Protein AF-A0AAD5XAE6-F1 (afdb_monomer_lite)

pLDDT: mean 81.37, std 15.93, range [40.94, 95.94]

Foldseek 3Di:
DDPVVCCVVPVVVVVQLDQDFQAALVVNLVVLVVVLVVQQDCVCDDPNHRPQDPVNSVVSVCCSVPCSNVCVRGDPPPDRQKDFDAADPVRGTGIDGNVDDDPVNVVVVVVVVVVVVVVPDD

Sequence (122 aa):
MTFDEMFESNPDWILKQVRRLCPEPEIMKKNLEEVLATFRKSEFQFEGLPVLTSDAIKEFRTLIDVHVSKGCLSDPIGVSLYCAIGKDKHGLILYTCLRGSSALEFVHQTMNCALQAQNSFP

Structure (mmCIF, N/CA/C/O backbone):
data_AF-A0AAD5XAE6-F1
#
_entry.id   AF-A0AAD5XAE6-F1
#
loop_
_atom_site.group_PDB
_atom_site.id
_atom_site.type_symbol
_atom_site.label_atom_id
_atom_site.label_alt_id
_atom_site.label_comp_id
_atom_site.label_asym_id
_atom_site.label_entity_id
_atom_site.label_seq_id
_atom_site.pdbx_PDB_ins_code
_atom_site.Cartn_x
_atom_site.Cartn_y
_atom_site.Cartn_z
_atom_site.occupancy
_atom_site.B_iso_or_equiv
_atom_site.auth_seq_id
_atom_site.auth_comp_id
_atom_site.auth_asym_id
_atom_site.auth_atom_id
_atom_site.pdbx_PDB_model_num
ATOM 1 N N . MET A 1 1 ? -1.947 -26.459 -12.383 1.00 67.94 1 MET A N 1
ATOM 2 C CA . MET A 1 1 ? -1.529 -25.435 -11.421 1.00 67.94 1 MET A CA 1
ATOM 3 C C . MET A 1 1 ? -2.080 -24.108 -11.886 1.00 67.94 1 MET A C 1
ATOM 5 O O . MET A 1 1 ? -1.678 -23.631 -12.945 1.00 67.94 1 MET A O 1
ATOM 9 N N . THR A 1 2 ? -3.088 -23.606 -11.188 1.00 88.31 2 THR A N 1
ATOM 10 C CA . THR A 1 2 ? -3.689 -22.291 -11.425 1.00 88.31 2 THR A CA 1
ATOM 11 C C . THR A 1 2 ? -2.780 -21.187 -10.877 1.00 88.31 2 THR A C 1
ATOM 13 O O . THR A 1 2 ? -1.757 -21.463 -10.246 1.00 88.31 2 THR A O 1
ATOM 16 N N . PHE A 1 3 ? -3.135 -19.926 -11.137 1.00 81.69 3 PHE A N 1
ATOM 17 C CA . PHE A 1 3 ? -2.446 -18.791 -10.525 1.00 81.69 3 PHE A CA 1
ATOM 18 C C . PHE A 1 3 ? -2.518 -18.859 -8.995 1.00 81.69 3 PHE A C 1
ATOM 20 O O . PHE A 1 3 ? -1.489 -18.717 -8.344 1.00 81.69 3 PHE A O 1
ATOM 27 N N . ASP A 1 4 ? -3.700 -19.146 -8.446 1.00 88.62 4 ASP A N 1
ATOM 28 C CA . ASP A 1 4 ? -3.927 -19.196 -6.998 1.00 88.62 4 ASP A CA 1
ATOM 29 C C . ASP A 1 4 ? -3.107 -20.316 -6.345 1.00 88.62 4 ASP A C 1
ATOM 31 O O . ASP A 1 4 ? -2.376 -20.070 -5.389 1.00 88.62 4 ASP A O 1
ATOM 35 N N . GLU A 1 5 ? -3.097 -21.514 -6.941 1.00 90.06 5 GLU A N 1
ATOM 36 C CA . GLU A 1 5 ? -2.286 -22.643 -6.460 1.00 90.06 5 GLU A CA 1
ATOM 37 C C . GLU A 1 5 ? -0.776 -22.324 -6.492 1.00 90.06 5 GLU A C 1
ATOM 39 O O . GLU A 1 5 ? -0.021 -22.713 -5.597 1.00 90.06 5 GLU A O 1
ATOM 44 N N . MET A 1 6 ? -0.309 -21.595 -7.514 1.00 84.69 6 MET A N 1
ATOM 45 C CA . MET A 1 6 ? 1.084 -21.137 -7.593 1.00 84.69 6 MET A CA 1
ATOM 46 C C . MET A 1 6 ? 1.389 -20.018 -6.594 1.00 84.69 6 MET A C 1
ATOM 48 O O . MET A 1 6 ? 2.512 -19.933 -6.104 1.00 84.69 6 MET A O 1
ATOM 52 N N . PHE A 1 7 ? 0.422 -19.151 -6.299 1.00 87.31 7 PHE A N 1
ATOM 53 C CA . PHE A 1 7 ? 0.591 -18.054 -5.353 1.00 87.31 7 PHE A CA 1
ATOM 54 C C . PHE A 1 7 ? 0.688 -18.578 -3.922 1.00 87.31 7 PHE A C 1
ATOM 56 O O . PHE A 1 7 ? 1.522 -18.107 -3.155 1.00 87.31 7 PHE A O 1
ATOM 63 N N . GLU A 1 8 ? -0.102 -19.594 -3.585 1.00 90.12 8 GLU A N 1
ATOM 64 C CA . GLU A 1 8 ? -0.039 -20.269 -2.289 1.00 90.12 8 GLU A CA 1
ATOM 65 C C . GLU A 1 8 ? 1.258 -21.066 -2.106 1.00 90.12 8 GLU A C 1
ATOM 67 O O . GLU A 1 8 ? 1.853 -21.048 -1.030 1.00 90.12 8 GLU A O 1
ATOM 72 N N . SER A 1 9 ? 1.724 -21.755 -3.153 1.00 91.81 9 SER A N 1
ATOM 73 C CA . SER A 1 9 ? 2.907 -22.623 -3.059 1.00 91.81 9 SER A CA 1
ATOM 74 C C . SER A 1 9 ? 4.238 -21.900 -3.283 1.00 91.81 9 SER A C 1
ATOM 76 O O . SER A 1 9 ? 5.259 -22.317 -2.734 1.00 91.81 9 SER A O 1
ATOM 78 N N . ASN A 1 10 ? 4.265 -20.837 -4.092 1.00 89.25 10 ASN A N 1
ATOM 79 C CA . ASN A 1 10 ? 5.483 -20.098 -4.421 1.00 89.25 10 ASN A CA 1
ATOM 80 C C . ASN A 1 10 ? 5.212 -18.599 -4.684 1.00 89.25 10 ASN A C 1
ATOM 82 O O . ASN A 1 10 ? 5.398 -18.110 -5.810 1.00 89.25 10 ASN A O 1
ATOM 86 N N . PRO A 1 11 ? 4.804 -17.844 -3.646 1.00 88.56 11 PRO A N 1
ATOM 87 C CA . PRO A 1 11 ? 4.443 -16.435 -3.787 1.00 88.56 11 PRO A CA 1
ATOM 88 C C . PRO A 1 11 ? 5.629 -15.592 -4.256 1.00 88.56 11 PRO A C 1
ATOM 90 O O . PRO A 1 11 ? 5.488 -14.769 -5.157 1.00 88.56 11 PRO A O 1
ATOM 93 N N . ASP A 1 12 ? 6.824 -15.828 -3.713 1.00 87.25 12 ASP A N 1
ATOM 94 C CA . ASP A 1 12 ? 8.025 -15.062 -4.059 1.00 87.25 12 ASP A CA 1
ATOM 95 C C . ASP A 1 12 ? 8.391 -15.164 -5.535 1.00 87.25 12 ASP A C 1
ATOM 97 O O . ASP A 1 12 ? 8.905 -14.199 -6.109 1.00 87.25 12 ASP A O 1
ATOM 101 N N . TRP A 1 13 ? 8.150 -16.322 -6.159 1.00 87.75 13 TRP A N 1
ATOM 102 C CA . TRP A 1 13 ? 8.333 -16.451 -7.594 1.00 87.75 13 TRP A CA 1
ATOM 103 C C . TRP A 1 13 ? 7.346 -15.536 -8.310 1.00 87.75 13 TRP A C 1
ATOM 105 O O . TRP A 1 13 ? 7.823 -14.591 -8.930 1.00 87.75 13 TRP A O 1
ATOM 115 N N . ILE A 1 14 ? 6.028 -15.698 -8.120 1.00 87.56 14 ILE A N 1
ATOM 116 C CA . ILE A 1 14 ? 5.006 -14.869 -8.792 1.00 87.56 14 ILE A CA 1
ATOM 117 C C . ILE A 1 14 ? 5.278 -13.374 -8.611 1.00 87.56 14 ILE A C 1
ATOM 119 O O . ILE A 1 14 ? 5.233 -12.590 -9.562 1.00 87.56 14 ILE A O 1
ATOM 123 N N . LEU A 1 15 ? 5.582 -12.959 -7.384 1.00 87.06 15 LEU A N 1
ATOM 124 C CA . LEU A 1 15 ? 5.740 -11.553 -7.039 1.00 87.06 15 LEU A CA 1
ATOM 125 C C . LEU A 1 15 ? 6.928 -10.886 -7.743 1.00 87.06 15 LEU A C 1
ATOM 127 O O . LEU A 1 15 ? 6.910 -9.669 -7.919 1.00 87.06 15 LEU A O 1
ATOM 131 N N . LYS A 1 16 ? 7.923 -11.655 -8.204 1.00 86.62 16 LYS A N 1
ATOM 132 C CA . LYS A 1 16 ? 9.024 -11.137 -9.032 1.00 86.62 16 LYS A CA 1
ATOM 133 C C . LYS A 1 16 ? 8.615 -10.872 -10.480 1.00 86.62 16 LYS A C 1
ATOM 135 O O . LYS A 1 16 ? 9.305 -10.113 -11.155 1.00 86.62 16 LYS A O 1
ATOM 140 N N . GLN A 1 17 ? 7.529 -11.468 -10.973 1.00 87.69 17 GLN A N 1
ATOM 141 C CA . GLN A 1 17 ? 7.027 -11.229 -12.333 1.00 87.69 17 GLN A CA 1
ATOM 142 C C . GLN A 1 17 ? 5.932 -10.153 -12.393 1.00 87.69 17 GLN A C 1
ATOM 144 O O . GLN A 1 17 ? 5.563 -9.710 -13.481 1.00 87.69 17 GLN A O 1
ATOM 149 N N . VAL A 1 18 ? 5.417 -9.696 -11.247 1.00 86.81 18 VAL A N 1
ATOM 150 C CA . VAL A 1 18 ? 4.296 -8.748 -11.184 1.00 86.81 18 VAL A CA 1
ATOM 151 C C . VAL A 1 18 ? 4.776 -7.335 -10.848 1.00 86.81 18 VAL A C 1
ATOM 153 O O . VAL A 1 18 ? 5.435 -7.094 -9.838 1.00 86.81 18 VAL A O 1
ATOM 156 N N . ARG A 1 19 ? 4.370 -6.363 -11.673 1.00 86.56 19 ARG A N 1
ATOM 157 C CA . ARG A 1 19 ? 4.505 -4.931 -11.369 1.00 86.56 19 ARG A CA 1
ATOM 158 C C . ARG A 1 19 ? 3.294 -4.482 -10.558 1.00 86.56 19 ARG A C 1
ATOM 160 O O . ARG A 1 19 ? 2.172 -4.575 -11.046 1.00 86.56 19 ARG A O 1
ATOM 167 N N . ARG A 1 20 ? 3.511 -3.988 -9.340 1.00 84.81 20 ARG A N 1
ATOM 168 C CA . ARG A 1 20 ? 2.435 -3.458 -8.490 1.00 84.81 20 ARG A CA 1
ATOM 169 C C . ARG A 1 20 ? 2.256 -1.962 -8.737 1.00 84.81 20 ARG A C 1
ATOM 171 O O . ARG A 1 20 ? 3.230 -1.217 -8.747 1.00 84.81 20 ARG A O 1
ATOM 178 N N . LEU A 1 21 ? 1.028 -1.514 -8.943 1.00 84.31 21 LEU A N 1
ATOM 179 C CA . LEU A 1 21 ? 0.731 -0.088 -9.037 1.00 84.31 21 LEU A CA 1
ATOM 180 C C . LEU A 1 21 ? 0.239 0.391 -7.673 1.00 84.31 21 LEU A C 1
ATOM 182 O O . LEU A 1 21 ? -0.695 -0.196 -7.125 1.00 84.31 21 LEU A O 1
ATOM 186 N N . CYS A 1 22 ? 0.849 1.444 -7.141 1.00 85.31 22 CYS A N 1
ATOM 187 C CA . CYS A 1 22 ? 0.254 2.209 -6.058 1.00 85.31 22 CYS A CA 1
ATOM 188 C C . CYS A 1 22 ? -0.803 3.132 -6.675 1.00 85.31 22 CYS A C 1
ATOM 190 O O . CYS A 1 22 ? -0.448 4.001 -7.473 1.00 85.31 22 CYS A O 1
ATOM 192 N N . PRO A 1 23 ? -2.094 2.928 -6.363 1.00 90.31 23 PRO A N 1
ATOM 193 C CA . PRO A 1 23 ? -3.171 3.632 -7.041 1.00 90.31 23 PRO A CA 1
ATOM 194 C C . PRO A 1 23 ? -3.181 5.128 -6.711 1.00 90.31 23 PRO A C 1
ATOM 196 O O . PRO A 1 23 ? -2.533 5.588 -5.767 1.00 90.31 23 PRO A O 1
ATOM 199 N N . GLU A 1 24 ? -3.974 5.872 -7.479 1.00 90.38 24 GLU A N 1
ATOM 200 C CA . GLU A 1 24 ? -4.235 7.293 -7.250 1.00 90.38 24 GLU A CA 1
ATOM 201 C C . GLU A 1 24 ? -4.739 7.571 -5.819 1.00 90.38 24 GLU A C 1
ATOM 203 O O . GLU A 1 24 ? -5.400 6.706 -5.223 1.00 90.38 24 GLU A O 1
ATOM 208 N N . PRO A 1 25 ? -4.495 8.782 -5.283 1.00 91.56 25 PRO A N 1
ATOM 209 C CA . PRO A 1 25 ? -4.815 9.153 -3.903 1.00 91.56 25 PRO A CA 1
ATOM 210 C C . PRO A 1 25 ? -6.246 8.822 -3.484 1.00 91.56 25 PRO A C 1
ATOM 212 O O . PRO A 1 25 ? -6.467 8.244 -2.422 1.00 91.56 25 PRO A O 1
ATOM 215 N N . GLU A 1 26 ? -7.219 9.129 -4.343 1.00 93.19 26 GLU A N 1
ATOM 216 C CA . GLU A 1 26 ? -8.644 8.929 -4.061 1.00 93.19 26 GLU A CA 1
ATOM 217 C C . GLU A 1 26 ? -9.012 7.449 -3.926 1.00 93.19 26 GLU A C 1
ATOM 219 O O . GLU A 1 26 ? -9.747 7.050 -3.020 1.00 93.19 26 GLU A O 1
ATOM 224 N N . ILE A 1 27 ? -8.453 6.610 -4.801 1.00 94.69 27 ILE A N 1
ATOM 225 C CA . ILE A 1 27 ? -8.676 5.163 -4.770 1.00 94.69 27 ILE A CA 1
ATOM 226 C C . ILE A 1 27 ? -7.997 4.575 -3.533 1.00 94.69 27 ILE A C 1
ATOM 228 O O . ILE A 1 27 ? -8.603 3.788 -2.806 1.00 94.69 27 ILE A O 1
ATOM 232 N N . MET A 1 28 ? -6.752 4.979 -3.266 1.00 93.75 28 MET A N 1
ATOM 233 C CA . MET A 1 28 ? -6.004 4.516 -2.101 1.00 93.75 28 MET A CA 1
ATOM 234 C C . MET A 1 28 ? -6.714 4.894 -0.799 1.00 93.75 28 MET A C 1
ATOM 236 O O . MET A 1 28 ? -6.901 4.037 0.063 1.00 93.75 28 MET A O 1
ATOM 240 N N . LYS A 1 29 ? -7.163 6.147 -0.676 1.00 94.94 29 LYS A N 1
ATOM 241 C CA . LYS A 1 29 ? -7.906 6.642 0.485 1.00 94.94 29 LYS A CA 1
ATOM 242 C C . LYS A 1 29 ? -9.170 5.829 0.714 1.00 94.94 29 LYS A C 1
ATOM 244 O O . LYS A 1 29 ? -9.369 5.339 1.821 1.00 94.94 29 LYS A O 1
ATOM 249 N N . LYS A 1 30 ? -9.984 5.630 -0.325 1.00 95.94 30 LYS A N 1
ATOM 250 C CA . LYS A 1 30 ? -11.200 4.816 -0.233 1.00 95.94 30 LYS A CA 1
ATOM 251 C C . LYS A 1 30 ? -10.901 3.406 0.286 1.00 95.94 30 LYS A C 1
ATOM 253 O O . LYS A 1 30 ? -11.528 2.966 1.245 1.00 95.94 30 LYS A O 1
ATOM 258 N N . ASN A 1 31 ? -9.915 2.728 -0.298 1.00 94.94 31 ASN A N 1
ATOM 259 C CA . ASN A 1 31 ? -9.559 1.364 0.099 1.00 94.94 31 ASN A CA 1
ATOM 260 C C . ASN A 1 31 ? -9.067 1.305 1.556 1.00 94.94 31 ASN A C 1
ATOM 262 O O . ASN A 1 31 ? -9.418 0.395 2.303 1.00 94.94 31 ASN A O 1
ATOM 266 N N . LEU A 1 32 ? -8.272 2.287 1.984 1.00 94.88 32 LEU A N 1
ATOM 267 C CA . LEU A 1 32 ? -7.769 2.370 3.356 1.00 94.88 32 LEU A CA 1
ATOM 268 C C . LEU A 1 32 ? -8.882 2.674 4.370 1.00 94.88 32 LEU A C 1
ATOM 270 O O . LEU A 1 32 ? -8.882 2.109 5.462 1.00 94.88 32 LEU A O 1
ATOM 274 N N . GLU A 1 33 ? -9.857 3.508 4.011 1.00 95.31 33 GLU A N 1
ATOM 275 C CA . GLU A 1 33 ? -11.055 3.741 4.827 1.00 95.31 33 GLU A CA 1
ATOM 276 C C . GLU A 1 33 ? -11.883 2.462 5.000 1.00 95.31 33 GLU A C 1
ATOM 278 O O . GLU A 1 33 ? -12.360 2.186 6.101 1.00 95.31 33 GLU A O 1
ATOM 283 N N . GLU A 1 34 ? -12.018 1.649 3.950 1.00 95.88 34 GLU A N 1
ATOM 284 C CA . GLU A 1 34 ? -12.709 0.355 4.010 1.00 95.88 34 GLU A CA 1
ATOM 285 C C . GLU A 1 34 ? -11.979 -0.647 4.918 1.00 95.88 34 GLU A C 1
ATOM 287 O O . GLU A 1 34 ? -12.615 -1.315 5.740 1.00 95.88 34 GLU A O 1
ATOM 292 N N . VAL A 1 35 ? -10.644 -0.707 4.841 1.00 94.50 35 VAL A N 1
ATOM 293 C CA . VAL A 1 35 ? -9.807 -1.504 5.756 1.00 94.50 35 VAL A CA 1
ATOM 294 C C . VAL A 1 35 ? -10.029 -1.050 7.197 1.00 94.50 35 VAL A C 1
ATOM 296 O O . VAL A 1 35 ? -10.363 -1.861 8.063 1.00 94.50 35 VAL A O 1
ATOM 299 N N . LEU A 1 36 ? -9.926 0.252 7.457 1.00 94.25 36 LEU A N 1
ATOM 300 C CA . LEU A 1 36 ? -10.110 0.803 8.794 1.00 94.25 36 LEU A CA 1
ATOM 301 C C . LEU A 1 36 ? -11.529 0.550 9.324 1.00 94.25 36 LEU A C 1
ATOM 303 O O . LEU A 1 36 ? -11.703 0.207 10.491 1.00 94.25 36 LEU A O 1
ATOM 307 N N . ALA A 1 37 ? -12.551 0.679 8.476 1.00 93.25 37 ALA A N 1
ATOM 308 C CA . ALA A 1 37 ? -13.939 0.405 8.833 1.00 93.25 37 ALA A CA 1
ATOM 309 C C . ALA A 1 37 ? -14.197 -1.079 9.131 1.00 93.25 37 ALA A C 1
ATOM 311 O O . ALA A 1 37 ? -15.032 -1.387 9.985 1.00 93.25 37 ALA A O 1
ATOM 312 N N . THR A 1 38 ? -13.485 -1.977 8.450 1.00 94.19 38 THR A N 1
ATOM 313 C CA . THR A 1 38 ? -13.593 -3.427 8.633 1.00 94.19 38 THR A CA 1
ATOM 314 C C . THR A 1 38 ? -12.921 -3.857 9.930 1.00 94.19 38 THR A C 1
ATOM 316 O O . THR A 1 38 ? -13.583 -4.412 10.802 1.00 94.19 38 THR A O 1
ATOM 319 N N . PHE A 1 39 ? -11.641 -3.531 10.113 1.00 92.62 39 PHE A N 1
ATOM 320 C CA . PHE A 1 39 ? -10.838 -4.054 11.223 1.00 92.62 39 PHE A CA 1
ATOM 321 C C . PHE A 1 39 ? -11.016 -3.310 12.552 1.00 92.62 39 PHE A C 1
ATOM 323 O O . PHE A 1 39 ? -10.564 -3.797 13.583 1.00 92.62 39 PHE A O 1
ATOM 330 N N . ARG A 1 40 ? -11.710 -2.163 12.573 1.00 89.50 40 ARG A N 1
ATOM 331 C CA . ARG A 1 40 ? -12.112 -1.508 13.835 1.00 89.50 40 ARG A CA 1
ATOM 332 C C . ARG A 1 40 ? -13.274 -2.207 14.547 1.00 89.50 40 ARG A C 1
ATOM 334 O O . ARG A 1 40 ? -13.624 -1.814 15.658 1.00 89.50 40 ARG A O 1
ATOM 341 N N . LYS A 1 41 ? -13.957 -3.149 13.886 1.00 87.62 41 LYS A N 1
ATOM 342 C CA . LYS A 1 41 ? -15.095 -3.858 14.480 1.00 87.62 41 LYS A CA 1
ATOM 343 C C . LYS A 1 41 ? -14.608 -4.774 15.597 1.00 87.62 41 LYS A C 1
ATOM 345 O O . LYS A 1 41 ? -13.547 -5.380 15.494 1.00 87.62 41 LYS A O 1
ATOM 350 N N . SER A 1 42 ? -15.429 -4.934 16.630 1.00 82.62 42 SER A N 1
ATOM 351 C CA . SER A 1 42 ? -15.101 -5.753 17.800 1.00 82.62 42 SER A CA 1
ATOM 352 C C . SER A 1 42 ? -14.927 -7.242 17.494 1.00 82.62 42 SER A C 1
ATOM 354 O O . SER A 1 42 ? -14.382 -7.951 18.325 1.00 82.62 42 SER A O 1
ATOM 356 N N . GLU A 1 43 ? -15.388 -7.723 16.337 1.00 91.19 43 GLU A N 1
ATOM 357 C CA . GLU A 1 43 ? -15.181 -9.104 15.878 1.00 91.19 43 GLU A CA 1
ATOM 358 C C . GLU A 1 43 ? -13.726 -9.395 15.472 1.00 91.19 43 GLU A C 1
ATOM 360 O O . GLU A 1 43 ? -13.295 -10.545 15.524 1.00 91.19 43 GLU A O 1
ATOM 365 N N . PHE A 1 44 ? -12.948 -8.366 15.117 1.00 90.31 44 PHE A N 1
ATOM 366 C CA . PHE A 1 44 ? -11.535 -8.508 14.779 1.00 90.31 44 PHE A CA 1
ATOM 367 C C . PHE A 1 44 ? -10.679 -8.286 16.021 1.00 90.31 44 PHE A C 1
ATOM 369 O O . PHE A 1 44 ? -10.259 -7.169 16.337 1.00 90.31 44 PHE A O 1
ATOM 376 N N . GLN A 1 45 ? -10.422 -9.382 16.730 1.00 92.50 45 GLN A N 1
ATOM 377 C CA . GLN A 1 45 ? -9.572 -9.406 17.912 1.00 92.50 45 GLN A CA 1
ATOM 378 C C . GLN A 1 45 ? -8.530 -10.514 17.810 1.00 92.50 45 GLN A C 1
ATOM 380 O O . GLN A 1 45 ? -8.801 -11.596 17.292 1.00 92.50 45 GLN A O 1
ATOM 385 N N . PHE A 1 46 ? -7.347 -10.245 18.346 1.00 89.38 46 PHE A N 1
ATOM 386 C CA . PHE A 1 46 ? -6.296 -11.228 18.549 1.00 89.38 46 PHE A CA 1
ATOM 387 C C . PHE A 1 46 ? -6.022 -11.308 20.050 1.00 89.38 46 PHE A C 1
ATOM 389 O O . PHE A 1 46 ? -5.789 -10.285 20.687 1.00 89.38 46 PHE A O 1
ATOM 396 N N . GLU A 1 47 ? -6.140 -12.505 20.629 1.00 91.19 47 GLU A N 1
ATOM 397 C CA . GLU A 1 47 ? -5.948 -12.732 22.073 1.00 91.19 47 GLU A CA 1
ATOM 398 C C . GLU A 1 47 ? -6.838 -11.844 22.974 1.00 91.19 47 GLU A C 1
ATOM 400 O O . GLU A 1 47 ? -6.452 -11.434 24.065 1.00 91.19 47 GLU A O 1
ATOM 405 N N . GLY A 1 48 ? -8.060 -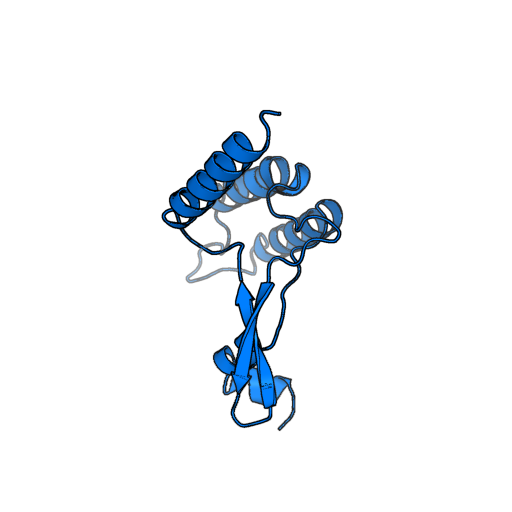11.539 22.517 1.00 88.88 48 GLY A N 1
ATOM 406 C CA . GLY A 1 48 ? -9.018 -10.695 23.247 1.00 88.88 48 GLY A CA 1
ATOM 407 C C . GLY A 1 48 ? -8.736 -9.190 23.167 1.00 88.88 48 GLY A C 1
ATOM 408 O O . GLY A 1 48 ? -9.450 -8.400 23.784 1.00 88.88 48 GLY A O 1
ATOM 409 N N . LEU A 1 49 ? -7.728 -8.778 22.395 1.00 88.81 49 LEU A N 1
ATOM 410 C CA . LEU A 1 49 ? -7.414 -7.379 22.123 1.00 88.81 49 LEU A CA 1
ATOM 411 C C . LEU A 1 49 ? -7.861 -6.993 20.707 1.00 88.81 49 LEU A C 1
ATOM 413 O O . LEU A 1 49 ? -7.709 -7.797 19.786 1.00 88.81 49 LEU A O 1
ATOM 417 N N . PRO A 1 50 ? -8.389 -5.774 20.489 1.00 91.69 50 PRO A N 1
ATOM 418 C CA . PRO A 1 50 ? -8.688 -5.280 19.147 1.00 91.69 50 PRO A CA 1
ATOM 419 C C . PRO A 1 50 ? -7.457 -5.334 18.239 1.00 91.69 50 PRO A C 1
ATOM 421 O O . PRO A 1 50 ? -6.386 -4.873 18.631 1.00 91.69 50 PRO A O 1
ATOM 424 N N . VAL A 1 51 ? -7.625 -5.833 17.007 1.00 91.69 51 VAL A N 1
ATOM 425 C CA . VAL A 1 51 ? -6.552 -5.839 15.991 1.00 91.69 51 VAL A CA 1
ATOM 426 C C . VAL A 1 51 ? -6.047 -4.419 15.720 1.00 91.69 51 VAL A C 1
ATOM 428 O O . VAL A 1 51 ? -4.853 -4.204 15.533 1.00 91.69 51 VAL A O 1
ATOM 431 N N . LEU A 1 52 ? -6.955 -3.440 15.738 1.00 92.00 52 LEU A N 1
ATOM 432 C CA . LEU A 1 52 ? -6.620 -2.023 15.681 1.00 92.00 52 LEU A CA 1
ATOM 433 C C . LEU A 1 52 ? -6.881 -1.373 17.039 1.00 92.00 52 LEU A C 1
ATOM 435 O O . LEU A 1 52 ? -8.028 -1.146 17.429 1.00 92.00 52 LEU A O 1
ATOM 439 N N . THR A 1 53 ? -5.803 -1.050 17.749 1.00 91.06 53 THR A N 1
ATOM 440 C CA . THR A 1 53 ? -5.864 -0.251 18.976 1.00 91.06 53 THR A CA 1
ATOM 441 C C . THR A 1 53 ? -6.259 1.194 18.663 1.00 91.06 53 THR A C 1
ATOM 443 O O . THR A 1 53 ? -6.169 1.653 17.522 1.00 91.06 53 THR A O 1
ATOM 446 N N . SER A 1 54 ? -6.674 1.953 19.679 1.00 90.81 54 SER A N 1
ATOM 447 C CA . SER A 1 54 ? -6.984 3.382 19.523 1.00 90.81 54 SER A CA 1
ATOM 448 C C . SER A 1 54 ? -5.819 4.179 18.930 1.00 90.81 54 SER A C 1
ATOM 450 O O . SER A 1 54 ? -6.035 5.055 18.091 1.00 90.81 54 SER A O 1
ATOM 452 N N . ASP A 1 55 ? -4.592 3.845 19.330 1.00 92.12 55 ASP A N 1
ATOM 453 C CA . ASP A 1 55 ? -3.380 4.510 18.852 1.00 92.12 55 ASP A CA 1
ATOM 454 C C . ASP A 1 55 ? -3.096 4.150 17.392 1.00 92.12 55 ASP A C 1
ATOM 456 O O . ASP A 1 55 ? -2.888 5.045 16.573 1.00 92.12 55 ASP A O 1
ATOM 460 N N . ALA A 1 56 ? -3.225 2.868 17.030 1.00 91.69 56 ALA A N 1
ATOM 461 C CA . ALA A 1 56 ? -3.090 2.424 15.646 1.00 91.69 56 ALA A CA 1
ATOM 462 C C . ALA A 1 56 ? -4.122 3.102 14.730 1.00 91.69 56 ALA A C 1
ATOM 464 O O . ALA A 1 56 ? -3.782 3.547 13.638 1.00 91.69 56 ALA A O 1
ATOM 465 N N . ILE A 1 57 ? -5.374 3.256 15.180 1.00 94.44 57 ILE A N 1
ATOM 466 C CA . ILE A 1 57 ? -6.417 3.970 14.424 1.00 94.44 57 ILE A CA 1
ATOM 467 C C . ILE A 1 57 ? -6.012 5.429 14.182 1.00 94.44 57 ILE A C 1
ATOM 469 O O . ILE A 1 57 ? -6.200 5.947 13.079 1.00 94.44 57 ILE A O 1
ATOM 473 N N . LYS A 1 58 ? -5.456 6.102 15.194 1.00 94.50 58 LYS A N 1
ATOM 474 C CA . LYS A 1 58 ? -5.010 7.496 15.087 1.00 94.50 58 LYS A CA 1
ATOM 475 C C . LYS A 1 58 ? -3.849 7.650 14.100 1.00 94.50 58 LYS A C 1
ATOM 477 O O . LYS A 1 58 ? -3.860 8.572 13.280 1.00 94.50 58 LYS A O 1
ATOM 482 N N . GLU A 1 59 ? -2.868 6.755 14.150 1.00 93.50 59 GLU A N 1
ATOM 483 C CA . GLU A 1 59 ? -1.754 6.734 13.196 1.00 93.50 59 GLU A CA 1
ATOM 484 C C . GLU A 1 59 ? -2.245 6.458 11.773 1.00 93.50 59 GLU A C 1
ATOM 486 O O . GLU A 1 59 ? -1.888 7.178 10.840 1.00 93.50 59 GLU A O 1
ATOM 491 N N . PHE A 1 60 ? -3.149 5.490 11.612 1.00 93.56 60 PHE A N 1
ATOM 492 C CA . PHE A 1 60 ? -3.741 5.143 10.322 1.00 93.56 60 PHE A CA 1
ATOM 493 C C . PHE A 1 60 ? -4.506 6.323 9.709 1.00 93.56 60 PHE A C 1
ATOM 495 O O . PHE A 1 60 ? -4.364 6.618 8.523 1.00 93.56 60 PHE A O 1
ATOM 502 N N . ARG A 1 61 ? -5.278 7.053 10.525 1.00 93.94 61 ARG A N 1
ATOM 503 C CA . ARG A 1 61 ? -5.965 8.286 10.107 1.00 93.94 61 AR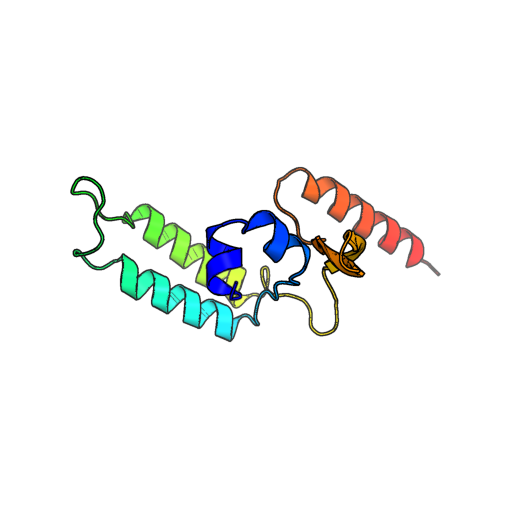G A CA 1
ATOM 504 C C . ARG A 1 61 ? -4.978 9.350 9.646 1.00 93.94 61 ARG A C 1
ATOM 506 O O . ARG A 1 61 ? -5.153 9.923 8.577 1.00 93.94 61 ARG A O 1
ATOM 513 N N . THR A 1 62 ? -3.904 9.549 10.406 1.00 93.12 62 THR A N 1
ATOM 514 C CA . THR A 1 62 ? -2.838 10.492 10.040 1.00 93.12 62 THR A CA 1
ATOM 515 C C . THR A 1 62 ? -2.206 10.112 8.699 1.00 93.12 62 THR A C 1
ATOM 517 O O . THR A 1 62 ? -2.005 10.976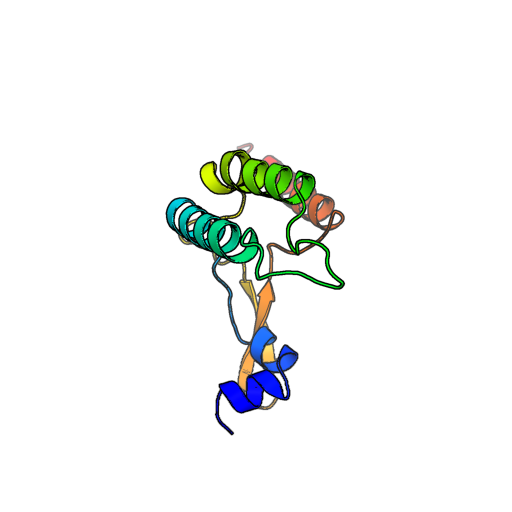 7.848 1.00 93.12 62 THR A O 1
ATOM 520 N N . LEU A 1 63 ? -1.957 8.821 8.462 1.00 91.38 63 LEU A N 1
ATOM 521 C CA . LEU A 1 63 ? -1.440 8.323 7.189 1.00 91.38 63 LEU A CA 1
ATOM 522 C C . LEU A 1 63 ? -2.385 8.629 6.017 1.00 91.38 63 LEU A C 1
ATOM 524 O O . LEU A 1 63 ? -1.930 9.137 4.988 1.00 91.38 63 LEU A O 1
ATOM 528 N N . ILE A 1 64 ? -3.688 8.383 6.175 1.00 93.31 64 ILE A N 1
ATOM 529 C CA . ILE A 1 64 ? -4.691 8.678 5.140 1.00 93.31 64 ILE A CA 1
ATOM 530 C C . ILE A 1 64 ? -4.755 10.186 4.851 1.00 93.31 64 ILE A C 1
ATOM 532 O O . ILE A 1 64 ? -4.679 10.625 3.697 1.00 93.31 64 ILE A O 1
ATOM 536 N N . ASP A 1 65 ? -4.904 10.995 5.895 1.00 91.69 65 ASP A N 1
ATOM 537 C CA . ASP A 1 65 ? -5.211 12.415 5.743 1.00 91.69 65 ASP A CA 1
ATOM 538 C C . ASP A 1 65 ? -3.986 13.235 5.327 1.00 91.69 65 ASP A C 1
ATOM 540 O O . ASP A 1 65 ? -4.113 14.207 4.583 1.00 91.69 65 ASP A O 1
ATOM 544 N N . VAL A 1 66 ? -2.785 12.836 5.755 1.00 88.31 66 VAL A N 1
ATOM 545 C CA . VAL A 1 66 ? -1.557 13.595 5.487 1.00 88.31 66 VAL A CA 1
ATOM 546 C C . VAL A 1 66 ? -0.793 13.057 4.285 1.00 88.31 66 VAL A C 1
ATOM 548 O O . VAL A 1 66 ? -0.374 13.853 3.446 1.00 88.31 66 VAL A O 1
ATOM 551 N N . HIS A 1 67 ? -0.581 11.743 4.191 1.00 86.06 67 HIS A N 1
ATOM 552 C CA . HIS A 1 67 ? 0.317 11.169 3.183 1.00 86.06 67 HIS A CA 1
ATOM 553 C C . HIS A 1 67 ? -0.428 10.711 1.935 1.00 86.06 67 HIS A C 1
ATOM 555 O O . HIS A 1 67 ? -0.024 11.041 0.820 1.00 86.06 67 HIS A O 1
ATOM 561 N N . VAL A 1 68 ? -1.537 9.996 2.112 1.00 89.38 68 VAL A N 1
ATOM 562 C CA . VAL A 1 68 ? -2.313 9.470 0.983 1.00 89.38 68 VAL A CA 1
ATOM 563 C C . VAL A 1 68 ? -3.021 10.598 0.251 1.00 89.38 68 VAL A C 1
ATOM 565 O O . VAL A 1 68 ? -2.862 10.717 -0.956 1.00 89.38 68 VAL A O 1
ATOM 568 N N . SER A 1 69 ? -3.717 11.481 0.973 1.00 85.88 69 SER A N 1
ATOM 569 C CA . SER A 1 69 ? -4.469 12.590 0.361 1.00 85.88 69 SER A CA 1
ATOM 570 C C . SER A 1 69 ? -3.580 13.578 -0.415 1.00 85.88 69 SER A C 1
ATOM 572 O O . SER A 1 69 ? -4.060 14.271 -1.304 1.00 85.88 69 SER A O 1
ATOM 574 N N . LYS A 1 70 ? -2.275 13.635 -0.112 1.00 83.38 70 LYS A N 1
ATOM 575 C CA . LYS A 1 70 ? -1.285 14.444 -0.849 1.00 83.38 70 LYS A CA 1
ATOM 576 C C . LYS A 1 70 ? -0.588 13.681 -1.982 1.00 83.38 70 LYS A C 1
ATOM 578 O O . LYS A 1 70 ? 0.306 14.231 -2.617 1.00 83.38 70 LYS A O 1
ATOM 583 N N . GLY A 1 71 ? -0.945 12.416 -2.201 1.00 82.38 71 GLY A N 1
ATOM 584 C CA . GLY A 1 71 ? -0.335 11.543 -3.203 1.00 82.38 71 GLY A CA 1
ATOM 585 C C . GLY A 1 71 ? 1.114 11.164 -2.932 1.00 82.38 71 GLY A C 1
ATOM 586 O O . GLY A 1 71 ? 1.801 10.729 -3.848 1.00 82.38 71 GLY A O 1
ATOM 587 N N . CYS A 1 72 ? 1.589 11.263 -1.686 1.00 82.38 72 CYS A N 1
ATOM 588 C CA . CYS A 1 72 ? 2.970 10.913 -1.336 1.00 82.38 72 CYS A CA 1
ATOM 589 C C . CYS A 1 72 ? 3.291 9.423 -1.537 1.00 82.38 72 CYS A C 1
ATOM 591 O O . CYS A 1 72 ? 4.461 9.059 -1.586 1.00 82.38 72 CYS A O 1
ATOM 593 N N . LEU A 1 73 ? 2.264 8.570 -1.596 1.00 83.75 73 LEU A N 1
ATOM 594 C CA . LEU A 1 73 ? 2.391 7.115 -1.722 1.00 83.75 73 LEU A CA 1
ATOM 595 C C . LEU A 1 73 ? 1.889 6.583 -3.073 1.00 83.75 73 LEU A C 1
ATOM 597 O O . LEU A 1 73 ? 2.008 5.386 -3.331 1.00 83.75 73 LEU A O 1
ATOM 601 N N . SER A 1 74 ? 1.309 7.446 -3.909 1.00 85.50 74 SER A N 1
ATOM 602 C CA . SER A 1 74 ? 0.793 7.088 -5.230 1.00 85.50 74 SER A CA 1
ATOM 603 C C . SER A 1 74 ? 1.912 7.100 -6.263 1.00 85.50 74 SER A C 1
ATOM 605 O O . SER A 1 74 ? 2.857 7.884 -6.168 1.00 85.50 74 SER A O 1
ATOM 607 N N . ASP A 1 75 ? 1.801 6.239 -7.270 1.00 83.94 75 ASP A N 1
ATOM 608 C CA . ASP A 1 75 ? 2.758 6.263 -8.370 1.00 83.94 75 ASP A CA 1
ATOM 609 C C . ASP A 1 75 ? 2.524 7.476 -9.276 1.00 83.94 75 ASP A C 1
ATOM 611 O O . ASP A 1 75 ? 1.373 7.787 -9.585 1.00 83.94 75 ASP A O 1
ATOM 615 N N . PRO A 1 76 ? 3.583 8.140 -9.774 1.00 81.31 76 PRO A N 1
ATOM 616 C CA . PRO A 1 76 ? 3.417 9.196 -10.759 1.00 81.31 76 PRO A CA 1
ATOM 617 C C . PRO A 1 76 ? 2.873 8.638 -12.079 1.00 81.31 76 PRO A C 1
ATOM 619 O O . PRO A 1 76 ? 3.369 7.637 -12.608 1.00 81.31 76 PRO A O 1
ATOM 622 N N . ILE A 1 77 ? 1.893 9.332 -12.656 1.00 81.12 77 ILE A N 1
ATOM 623 C CA . ILE A 1 77 ? 1.297 8.961 -13.941 1.00 81.12 77 ILE A CA 1
ATOM 624 C C . ILE A 1 77 ? 2.382 8.902 -15.023 1.00 81.12 77 ILE A C 1
ATOM 626 O O . ILE A 1 77 ? 3.144 9.845 -15.226 1.00 81.12 77 ILE A O 1
ATOM 630 N N . GLY A 1 78 ? 2.440 7.777 -15.738 1.00 78.62 78 GLY A N 1
ATOM 631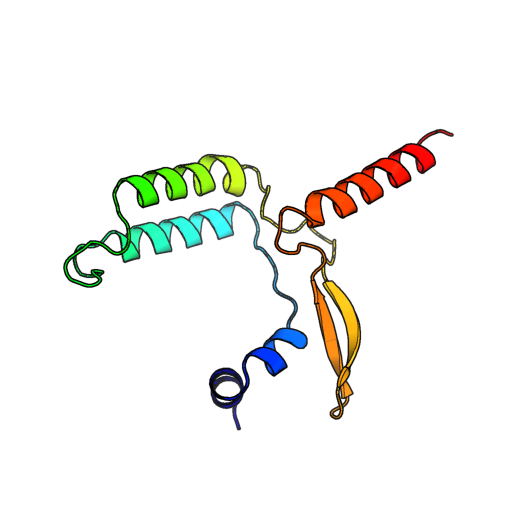 C CA . GLY A 1 78 ? 3.379 7.570 -16.843 1.00 78.62 78 GLY A CA 1
ATOM 632 C C . GLY A 1 78 ? 4.805 7.196 -16.423 1.00 78.62 78 GLY A C 1
ATOM 633 O O . GLY A 1 78 ? 5.640 6.967 -17.297 1.00 78.62 78 GLY A O 1
ATOM 634 N N . VAL A 1 79 ? 5.092 7.071 -15.123 1.00 78.69 79 VAL A N 1
ATOM 635 C CA . VAL A 1 79 ? 6.416 6.678 -14.623 1.00 78.69 79 VAL A CA 1
ATOM 636 C C . VAL A 1 79 ? 6.385 5.234 -14.123 1.00 78.69 79 VAL A C 1
ATOM 638 O O . VAL A 1 79 ? 5.719 4.901 -13.147 1.00 78.69 79 VAL A O 1
ATOM 641 N N . SER A 1 80 ? 7.145 4.348 -14.774 1.00 81.44 80 SER A N 1
ATOM 642 C CA . SER A 1 80 ? 7.318 2.972 -14.294 1.00 81.44 80 SER A CA 1
ATOM 643 C C . SER A 1 80 ? 8.331 2.938 -13.153 1.00 81.44 80 SER A C 1
ATOM 645 O O . SER A 1 80 ? 9.535 2.982 -13.391 1.00 81.44 80 SER A O 1
ATOM 647 N N . LEU A 1 81 ? 7.861 2.760 -11.915 1.00 81.75 81 LEU A N 1
ATOM 648 C CA . LEU A 1 81 ? 8.723 2.503 -10.748 1.00 81.75 81 LEU A CA 1
ATOM 649 C C . LEU A 1 81 ? 9.165 1.033 -10.644 1.00 81.75 81 LEU A C 1
ATOM 651 O O . LEU A 1 81 ? 9.466 0.526 -9.564 1.00 81.75 81 LEU A O 1
ATOM 655 N N . TYR A 1 82 ? 9.191 0.338 -11.778 1.00 85.44 82 TYR A N 1
ATOM 656 C CA . TYR A 1 82 ? 9.721 -1.009 -11.925 1.00 85.44 82 TYR A CA 1
ATOM 657 C C . TYR A 1 82 ? 10.686 -1.069 -13.100 1.00 85.44 82 TYR A C 1
ATOM 659 O O . TYR A 1 82 ? 10.386 -0.553 -14.180 1.00 85.44 82 TYR A O 1
ATOM 667 N N . CYS A 1 83 ? 11.800 -1.769 -12.900 1.00 84.69 83 CYS A N 1
ATOM 668 C CA . CYS A 1 83 ? 12.793 -2.057 -13.928 1.00 84.69 83 CYS A CA 1
ATOM 669 C C . CYS A 1 83 ? 12.858 -3.568 -14.187 1.00 84.69 83 CYS A C 1
ATOM 671 O O . CYS A 1 83 ? 12.804 -4.360 -13.246 1.00 84.69 83 CYS A O 1
ATOM 673 N N . ALA A 1 84 ? 12.948 -3.976 -15.455 1.00 90.62 84 ALA A N 1
ATOM 674 C CA . ALA A 1 84 ? 13.164 -5.374 -15.816 1.00 90.62 84 ALA A CA 1
ATOM 675 C C . ALA A 1 84 ? 14.637 -5.743 -15.588 1.00 90.62 84 ALA A C 1
ATOM 677 O O . ALA A 1 84 ? 15.526 -5.091 -16.129 1.00 90.62 84 ALA A O 1
ATOM 678 N N . ILE A 1 85 ? 14.891 -6.793 -14.808 1.00 91.31 85 ILE A N 1
ATOM 679 C CA . ILE A 1 85 ? 16.248 -7.224 -14.429 1.00 91.31 85 ILE A CA 1
ATOM 680 C C . ILE A 1 85 ? 16.701 -8.501 -15.142 1.00 91.31 85 ILE A C 1
ATOM 682 O O . ILE A 1 85 ? 17.870 -8.866 -15.068 1.00 91.31 85 ILE A O 1
ATOM 686 N N . GLY A 1 86 ? 15.796 -9.195 -15.834 1.00 91.88 86 GLY A N 1
ATOM 687 C CA . GLY A 1 86 ? 16.132 -10.406 -16.573 1.00 91.88 86 GLY A CA 1
ATOM 688 C C . GLY A 1 86 ? 14.917 -11.251 -16.919 1.00 91.88 86 GLY A C 1
ATOM 689 O O . GLY A 1 86 ? 13.778 -10.785 -16.852 1.00 91.88 86 GLY A O 1
ATOM 690 N N . LYS A 1 87 ? 15.179 -12.506 -17.285 1.00 94.31 87 LYS A N 1
ATOM 691 C CA . LYS A 1 87 ? 14.159 -13.532 -17.503 1.00 94.31 87 LYS A CA 1
ATOM 692 C C . LYS A 1 87 ? 14.456 -14.760 -16.656 1.00 94.31 87 LYS A C 1
ATOM 694 O O . LYS A 1 87 ? 15.620 -15.062 -16.399 1.00 94.31 87 LYS A O 1
ATOM 699 N N . ASP A 1 88 ? 13.415 -15.458 -16.232 1.00 90.19 88 ASP A N 1
ATOM 700 C CA . ASP A 1 88 ? 13.558 -16.740 -15.551 1.00 90.19 88 ASP A CA 1
ATOM 701 C C . ASP A 1 88 ? 13.792 -17.901 -16.542 1.00 90.19 88 ASP A C 1
ATOM 703 O O . ASP A 1 88 ? 13.846 -17.714 -17.761 1.00 90.19 88 ASP A O 1
ATOM 707 N N . LYS A 1 89 ? 13.907 -19.129 -16.016 1.00 90.00 89 LYS A N 1
ATOM 708 C CA . LYS A 1 89 ? 14.100 -20.355 -16.816 1.00 90.00 89 LYS A CA 1
ATOM 709 C C . LYS A 1 89 ? 12.939 -20.671 -17.773 1.00 90.00 89 LYS A C 1
ATOM 711 O O . LYS A 1 89 ? 13.101 -21.493 -18.669 1.00 90.00 89 LYS A O 1
ATOM 716 N N . HIS A 1 90 ? 11.784 -20.043 -17.572 1.00 89.19 90 HIS A N 1
ATOM 717 C CA . HIS A 1 90 ? 10.589 -20.175 -18.400 1.00 89.19 90 HIS A CA 1
ATOM 718 C C . HIS A 1 90 ? 10.422 -18.994 -19.373 1.00 89.19 90 HIS A C 1
ATOM 720 O O . HIS A 1 90 ? 9.456 -18.955 -20.131 1.00 89.19 90 HIS A O 1
ATOM 726 N N . GLY A 1 91 ? 11.365 -18.045 -19.387 1.00 90.06 91 GLY A N 1
ATOM 727 C CA . GLY A 1 91 ? 11.346 -16.873 -20.257 1.00 90.06 91 GLY A CA 1
ATOM 728 C C . GLY A 1 91 ? 10.500 -15.705 -19.739 1.00 90.06 91 GLY A C 1
ATOM 729 O O . GLY A 1 91 ? 10.336 -14.724 -20.471 1.00 90.06 91 GLY A O 1
ATOM 730 N N . LEU A 1 92 ? 9.988 -15.772 -18.506 1.00 91.00 92 LEU A N 1
ATOM 731 C CA . LEU A 1 92 ? 9.179 -14.717 -17.893 1.00 91.00 92 LEU A CA 1
ATOM 732 C C . LEU A 1 92 ? 10.056 -13.587 -17.362 1.00 91.00 92 LEU A C 1
ATOM 734 O O . LEU A 1 92 ? 11.107 -13.833 -16.777 1.00 91.00 92 LEU A O 1
ATOM 738 N N . ILE A 1 93 ? 9.611 -12.344 -17.548 1.00 92.00 93 ILE A N 1
ATOM 739 C CA . ILE A 1 93 ? 10.364 -11.157 -17.129 1.00 92.00 93 ILE A CA 1
ATOM 740 C C . ILE A 1 93 ? 10.367 -11.051 -15.605 1.00 92.00 93 ILE A C 1
ATOM 742 O O . ILE A 1 93 ? 9.324 -11.136 -14.961 1.00 92.00 93 ILE A O 1
ATOM 746 N N . LEU A 1 94 ? 11.548 -10.811 -15.049 1.00 90.56 94 LEU A N 1
ATOM 747 C CA . LEU A 1 94 ? 11.744 -10.480 -13.646 1.00 90.56 94 LEU A CA 1
ATOM 748 C C . LEU A 1 94 ? 11.828 -8.963 -13.490 1.00 90.56 94 LEU A C 1
ATOM 750 O O . LEU A 1 94 ? 12.558 -8.304 -14.235 1.00 90.56 94 LEU A O 1
ATOM 754 N N . TYR A 1 95 ? 11.120 -8.420 -12.505 1.00 89.31 95 TYR A N 1
ATOM 755 C CA . TYR A 1 95 ? 11.096 -6.997 -12.193 1.00 89.31 95 TYR A CA 1
ATOM 756 C C . TYR A 1 95 ? 11.705 -6.703 -10.820 1.00 89.31 95 TYR A C 1
ATOM 758 O O . TYR A 1 95 ? 11.537 -7.465 -9.871 1.00 89.31 95 TYR A O 1
ATOM 766 N N . THR A 1 96 ? 12.361 -5.549 -10.707 1.00 84.94 96 THR A N 1
ATOM 767 C CA . THR A 1 96 ? 12.745 -4.937 -9.430 1.00 84.94 96 THR A CA 1
ATOM 768 C C . THR A 1 96 ? 11.979 -3.636 -9.215 1.00 84.94 96 THR A C 1
ATOM 770 O O . THR A 1 96 ? 11.724 -2.901 -10.173 1.00 84.94 96 THR A O 1
ATOM 773 N N . CYS A 1 97 ? 11.583 -3.368 -7.972 1.00 83.00 97 CYS A N 1
ATOM 774 C CA . CYS A 1 97 ? 10.869 -2.156 -7.578 1.00 83.00 97 CYS A CA 1
ATOM 775 C C . CYS A 1 97 ? 11.869 -1.036 -7.266 1.00 83.00 97 CYS A C 1
ATOM 777 O O . CYS A 1 97 ? 12.851 -1.273 -6.572 1.00 83.00 97 CYS A O 1
ATOM 779 N N . LEU A 1 98 ? 11.593 0.178 -7.741 1.00 77.31 98 LEU A N 1
ATOM 780 C CA . LEU A 1 98 ? 12.414 1.372 -7.511 1.00 77.31 98 LEU A CA 1
ATOM 781 C C . LEU A 1 98 ? 11.901 2.252 -6.358 1.00 77.31 98 LEU A C 1
ATOM 783 O O . LEU A 1 98 ? 12.525 3.258 -6.048 1.00 77.31 98 LEU A O 1
ATOM 787 N N . ARG A 1 99 ? 10.759 1.901 -5.747 1.00 72.81 99 ARG A N 1
ATOM 788 C CA . ARG A 1 99 ? 10.141 2.654 -4.632 1.00 72.81 99 ARG A CA 1
ATOM 789 C C . ARG A 1 99 ? 10.848 2.478 -3.294 1.00 72.81 99 ARG A C 1
ATOM 791 O O . ARG A 1 99 ? 10.497 3.200 -2.372 1.00 72.81 99 ARG A O 1
ATOM 798 N N . GLY A 1 100 ? 11.657 1.423 -3.227 1.00 59.47 100 GLY A N 1
ATOM 799 C CA . GLY A 1 100 ? 11.632 0.379 -2.205 1.00 59.47 100 GLY A CA 1
ATOM 800 C C . GLY A 1 100 ? 11.254 0.759 -0.772 1.00 59.47 100 GLY A C 1
ATOM 801 O O . GLY A 1 100 ? 10.126 1.173 -0.520 1.00 59.47 100 GLY A O 1
ATOM 802 N N . SER A 1 101 ? 12.049 0.296 0.195 1.00 51.78 101 SER A N 1
ATOM 803 C CA . SER A 1 101 ? 11.451 -0.203 1.439 1.00 51.78 101 SER A CA 1
ATOM 804 C C . SER A 1 101 ? 12.206 0.080 2.740 1.00 51.78 101 SER A C 1
ATOM 806 O O . SER A 1 101 ? 11.900 -0.565 3.739 1.00 51.78 101 SER A O 1
ATOM 808 N N . SER A 1 102 ? 13.164 1.017 2.805 1.00 52.12 102 SER A N 1
ATOM 809 C CA . SER A 1 102 ? 13.767 1.393 4.106 1.00 52.12 102 SER A CA 1
ATOM 810 C C . SER A 1 102 ? 14.495 2.745 4.116 1.00 52.12 102 SER A C 1
ATOM 812 O O . SER A 1 102 ? 14.788 3.300 3.065 1.00 52.12 102 SER A O 1
ATOM 814 N N . ALA A 1 103 ? 14.873 3.243 5.303 1.00 41.91 103 ALA A N 1
ATOM 815 C CA . ALA A 1 103 ? 15.657 4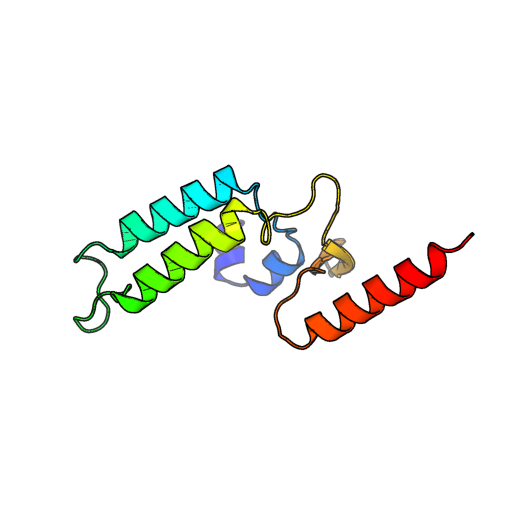.474 5.497 1.00 41.91 103 ALA A CA 1
ATOM 816 C C . ALA A 1 103 ? 16.998 4.528 4.720 1.00 41.91 103 ALA A C 1
ATOM 818 O O . ALA A 1 103 ? 17.566 5.604 4.566 1.00 41.91 103 ALA A O 1
ATOM 819 N N . LEU A 1 104 ? 17.498 3.405 4.187 1.00 43.97 104 LEU A N 1
ATOM 820 C CA . LEU A 1 104 ? 18.654 3.359 3.279 1.00 43.97 104 LEU A CA 1
ATOM 821 C C . LEU A 1 104 ? 18.318 3.884 1.869 1.00 43.97 104 LEU A C 1
ATOM 823 O O . LEU A 1 104 ? 19.175 4.414 1.165 1.00 43.97 104 LEU A O 1
ATOM 827 N N . GLU A 1 105 ? 17.055 3.805 1.464 1.00 52.16 105 GLU A N 1
ATOM 828 C CA . GLU A 1 105 ? 16.594 4.327 0.180 1.00 52.16 105 GLU A CA 1
ATOM 829 C C . GLU A 1 105 ? 16.516 5.847 0.119 1.00 52.16 105 GLU A C 1
ATOM 831 O O . GLU A 1 105 ? 16.667 6.431 -0.953 1.00 52.16 105 GLU A O 1
ATOM 836 N N . PHE A 1 106 ? 16.415 6.494 1.281 1.00 46.72 106 PHE A N 1
ATOM 837 C CA . PHE A 1 106 ? 16.597 7.933 1.429 1.00 46.72 106 PHE A CA 1
ATOM 838 C C . PHE A 1 106 ? 17.969 8.393 0.899 1.00 46.72 106 PHE A C 1
ATOM 840 O O . PHE A 1 106 ? 18.067 9.465 0.304 1.00 46.72 106 PHE A O 1
ATOM 847 N N . VAL A 1 107 ? 19.026 7.576 1.021 1.00 50.06 107 VAL A N 1
ATOM 848 C CA . VAL A 1 107 ? 20.371 7.913 0.514 1.00 50.06 107 VAL A CA 1
ATOM 849 C C . VAL A 1 107 ? 20.423 7.853 -1.016 1.00 50.06 107 VAL A C 1
ATOM 851 O O . VAL A 1 107 ? 20.931 8.776 -1.651 1.00 50.06 107 VAL A O 1
ATOM 854 N N . HIS A 1 108 ? 19.837 6.827 -1.634 1.00 47.56 108 HIS A N 1
ATOM 855 C CA . HIS A 1 108 ? 19.804 6.706 -3.096 1.00 47.56 108 HIS A CA 1
ATOM 856 C C . HIS A 1 108 ? 18.862 7.730 -3.751 1.00 47.56 108 HIS A C 1
ATOM 858 O O . HIS A 1 108 ? 19.191 8.281 -4.804 1.00 47.56 108 HIS A O 1
ATOM 864 N N . GLN A 1 109 ? 17.736 8.061 -3.111 1.00 53.19 109 GLN A N 1
ATOM 865 C CA . GLN A 1 109 ? 16.831 9.114 -3.578 1.00 53.19 109 GLN A CA 1
ATOM 866 C C . GLN A 1 109 ? 17.475 10.506 -3.470 1.00 53.19 109 GLN A C 1
ATOM 868 O O . GLN A 1 109 ? 17.369 11.310 -4.397 1.00 53.19 109 GLN A O 1
ATOM 873 N N . THR A 1 110 ? 18.240 10.757 -2.402 1.00 50.62 110 THR A N 1
ATOM 874 C CA . THR A 1 110 ? 19.032 11.987 -2.237 1.00 50.62 110 THR A CA 1
ATOM 875 C C . THR A 1 110 ? 20.139 12.108 -3.294 1.00 50.62 110 THR A C 1
ATOM 877 O O . THR A 1 110 ? 20.317 13.184 -3.865 1.00 50.62 110 THR A O 1
ATOM 880 N N . MET A 1 111 ? 20.843 11.017 -3.631 1.00 50.94 111 MET A N 1
ATOM 881 C CA . MET A 1 111 ? 21.851 11.022 -4.707 1.00 50.94 111 MET A CA 1
ATOM 882 C C . MET A 1 111 ? 21.238 11.305 -6.086 1.00 50.94 111 MET A C 1
ATOM 884 O O . MET A 1 111 ? 21.801 12.073 -6.865 1.00 50.94 111 MET A O 1
ATOM 888 N N . ASN A 1 112 ? 20.059 10.753 -6.376 1.00 50.31 112 ASN A N 1
ATOM 889 C CA . ASN A 1 112 ? 19.379 10.984 -7.650 1.00 50.31 112 ASN A CA 1
ATOM 890 C C . ASN A 1 112 ? 18.864 12.428 -7.800 1.00 50.31 112 ASN A C 1
ATOM 892 O O . ASN A 1 112 ? 19.025 13.011 -8.871 1.00 50.31 112 ASN A O 1
ATOM 896 N N . CYS A 1 113 ? 18.334 13.049 -6.738 1.00 51.62 113 CYS A N 1
ATOM 897 C CA . CYS A 1 113 ? 17.959 14.471 -6.762 1.00 51.62 113 CYS A CA 1
ATOM 898 C C . CYS A 1 113 ? 19.177 15.401 -6.926 1.00 51.62 113 CYS A C 1
ATOM 900 O O . CYS A 1 113 ? 19.101 16.399 -7.643 1.00 51.62 113 CYS A O 1
ATOM 902 N N . ALA A 1 114 ? 20.319 15.070 -6.312 1.00 53.00 114 ALA A N 1
ATOM 903 C CA . ALA A 1 114 ? 21.545 15.862 -6.432 1.00 53.00 114 ALA A CA 1
ATOM 904 C C . ALA A 1 114 ? 22.154 15.815 -7.850 1.00 53.00 114 ALA A C 1
ATOM 906 O O . ALA A 1 114 ? 22.574 16.845 -8.377 1.00 53.00 114 ALA A O 1
ATOM 907 N N . LEU A 1 115 ? 22.155 14.647 -8.500 1.00 50.59 115 LEU A N 1
ATOM 908 C CA . LEU A 1 115 ? 22.635 14.494 -9.882 1.00 50.59 115 LEU A CA 1
ATOM 909 C C . LEU A 1 115 ? 21.722 15.203 -10.897 1.00 50.59 115 LEU A C 1
ATOM 911 O O . LEU A 1 115 ? 22.197 15.759 -11.885 1.00 50.59 115 LEU A O 1
ATOM 915 N N . GLN A 1 116 ? 20.414 15.241 -10.640 1.00 50.81 116 GLN A N 1
ATOM 916 C CA . GLN A 1 116 ? 19.464 15.998 -11.460 1.00 50.81 116 GLN A CA 1
ATOM 917 C C . GLN A 1 116 ? 19.646 17.518 -11.311 1.00 50.81 116 GLN A C 1
ATOM 919 O O . GLN A 1 116 ? 19.565 18.233 -12.308 1.00 50.81 116 GLN A O 1
ATOM 924 N N . ALA A 1 117 ? 19.978 18.015 -10.113 1.00 51.34 117 ALA A N 1
ATOM 925 C CA . ALA A 1 117 ? 20.309 19.426 -9.891 1.00 51.34 117 ALA A CA 1
ATOM 926 C C . ALA A 1 117 ? 21.595 19.868 -10.623 1.00 51.34 117 ALA A C 1
ATOM 928 O O . ALA A 1 117 ? 21.668 21.005 -11.083 1.00 51.34 117 ALA A O 1
ATOM 929 N N . GLN A 1 118 ? 22.579 18.975 -10.796 1.00 51.97 118 GLN A N 1
ATOM 930 C CA . GLN A 1 118 ? 23.783 19.260 -11.596 1.00 51.97 118 GLN A CA 1
ATOM 931 C C . GLN A 1 118 ? 23.509 19.325 -13.105 1.00 51.97 118 GLN A C 1
ATOM 933 O O . GLN A 1 118 ? 24.144 20.110 -13.798 1.00 51.97 118 GLN A O 1
ATOM 938 N N . ASN A 1 119 ? 22.535 18.563 -13.606 1.00 50.69 119 ASN A N 1
ATOM 939 C CA . ASN A 1 119 ? 22.132 18.576 -15.019 1.00 50.69 119 ASN A CA 1
ATOM 940 C C . ASN A 1 119 ? 21.094 19.667 -15.359 1.00 50.69 119 ASN A C 1
ATOM 942 O O . ASN A 1 119 ? 20.587 19.696 -16.478 1.00 50.69 119 ASN A O 1
ATOM 946 N N . SER A 1 120 ? 20.748 20.529 -14.396 1.00 47.00 120 SER A N 1
ATOM 947 C CA . SER A 1 120 ? 19.730 21.585 -14.540 1.00 47.00 120 SER A CA 1
ATOM 948 C C . SER A 1 120 ? 20.306 23.008 -14.545 1.00 47.00 120 SER A C 1
ATOM 950 O O . SER A 1 120 ? 19.539 23.969 -14.594 1.00 47.00 120 SER A O 1
ATOM 952 N N . PHE A 1 121 ? 21.633 23.168 -14.498 1.00 40.94 121 PHE A N 1
ATOM 953 C CA . PHE A 1 121 ? 22.286 24.440 -14.819 1.00 40.94 121 PHE A CA 1
ATOM 954 C C . PHE A 1 121 ? 22.682 24.435 -16.307 1.00 40.94 121 PHE A C 1
ATOM 956 O O . PHE A 1 121 ? 23.176 23.406 -16.768 1.00 40.94 121 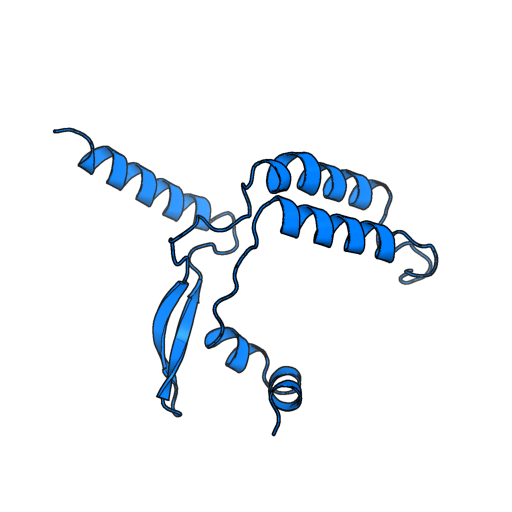PHE A O 1
ATOM 963 N N . PRO A 1 122 ? 22.406 25.523 -17.055 1.00 48.34 122 PRO A N 1
ATOM 964 C CA . PRO A 1 122 ? 22.619 25.584 -18.502 1.00 48.34 122 PRO A CA 1
ATOM 965 C C . PRO A 1 122 ? 24.092 25.477 -18.909 1.00 48.34 122 PRO A C 1
ATOM 967 O O . PRO A 1 122 ? 24.964 25.904 -18.116 1.00 48.34 122 PRO A O 1
#

Radius of gyration: 19.21 Å; chains: 1; bounding box: 39×51×44 Å

Secondary structure (DSSP, 8-state):
--HHHHHHH-HHHHHHHPPPP---HHHHHHHHHHHHHHHTSTT-EETTEESS-HHHHHHHHHIIIIIITTTTTSPPTT---EEEEEE-TTSPEEEEESS-SSTTHHHHHHHHHHHHHHTT--

Organism: NCBI:txid109957